Protein AF-F4QAC9-F1 (afdb_monomer)

pLDDT: mean 74.4, std 22.92, range [33.22, 97.06]

Solvent-accessible surface area (backbone atoms only — not comparable to full-atom values): 9045 Å² total; per-residue (Å²): 136,55,44,65,67,52,66,73,39,98,62,62,67,60,34,43,34,34,36,50,74,49,83,87,49,100,92,56,80,87,53,94,83,29,63,38,40,31,64,54,54,51,49,35,51,76,71,72,36,52,67,42,54,49,88,60,103,55,88,37,61,53,72,56,82,83,62,78,63,67,60,53,58,53,49,52,49,51,50,52,51,49,54,51,50,52,53,50,53,53,54,53,51,55,55,52,53,59,58,53,68,75,64,66,78,83,85,75,86,79,79,81,94,80,87,82,83,87,88,85,85,90,89,84,85,89,84,83,90,84,80,86,84,84,88,87,134

Organism: Cavenderia fasciculata (NCBI:txid261658)

Foldseek 3Di:
DWLVVQVPDPARAFWKFQKFKDDDDPVADGDPRSIDTSVNVVVCVVVVIDMGFDDDPDDGIDGDPCPPVVVVVVVVVVVVVVVVVVVVVVVVVVVVVVVVVVPDDDDDDDDDPDPDDDDDDDDDDDDDDDDDDDDDD

Mean predicted aligned error: 18.62 Å

Sequence (137 aa):
MTTQELNDLSFIPPGIYKAIVNGNHKCFKINERNHYTHYDLGFAKQLGLEFNLIQENQPNALLKENTRFGRQTEHEMKEKNLLELERTIQANQVNQAKQTEQQQPIMVDQILPNDLIEMVPRNNLTATNDFVKEYSL

Secondary structure (DSSP, 8-state):
--HHHHHSSSSPPSEEEEEEEES-BTTBPPPTT-EEEHHHHHHHHHTT-EEEE--SSS-SEEEPTT-TTHHHHHHHHHHHHHHHHHHHHHHHHHHHHHHHHTT----------------------------------

Radius of gyration: 40.39 Å; Cα contacts (8 Å, |Δi|>4): 88; chains: 1; bounding box: 57×32×117 Å

Structure (mmCIF, N/CA/C/O backbone):
data_AF-F4QAC9-F1
#
_entry.id   AF-F4QAC9-F1
#
loop_
_atom_site.group_PDB
_atom_site.id
_atom_site.type_symbol
_atom_site.label_atom_id
_atom_site.label_alt_id
_atom_site.label_comp_id
_atom_site.label_asym_id
_atom_site.label_entity_id
_atom_site.label_seq_id
_atom_site.pdbx_PDB_ins_code
_atom_site.Cartn_x
_atom_site.Cartn_y
_atom_site.Cartn_z
_atom_site.occupancy
_atom_site.B_iso_or_equiv
_atom_site.auth_seq_id
_atom_site.auth_comp_id
_atom_site.auth_asym_id
_atom_site.auth_atom_id
_atom_site.pdbx_PDB_model_num
ATOM 1 N N . MET A 1 1 ? 10.595 6.334 -0.266 1.00 89.00 1 MET A N 1
ATOM 2 C CA . MET A 1 1 ? 9.599 5.715 0.628 1.00 89.00 1 MET A CA 1
ATOM 3 C C . MET A 1 1 ? 9.721 4.209 0.513 1.00 89.00 1 MET A C 1
ATOM 5 O O . MET A 1 1 ? 9.723 3.695 -0.604 1.00 89.00 1 MET A O 1
ATOM 9 N N . THR A 1 2 ? 9.863 3.507 1.627 1.00 94.06 2 THR A N 1
ATOM 10 C CA . THR A 1 2 ? 9.905 2.041 1.667 1.00 94.06 2 THR A CA 1
ATOM 11 C C . THR A 1 2 ? 8.499 1.457 1.825 1.00 94.06 2 THR A C 1
ATOM 13 O O . THR A 1 2 ? 7.564 2.150 2.224 1.00 94.06 2 THR A O 1
ATOM 16 N N . THR A 1 3 ? 8.325 0.173 1.496 1.00 94.56 3 THR A N 1
ATOM 17 C CA . THR A 1 3 ? 7.057 -0.536 1.746 1.00 94.56 3 THR A CA 1
ATOM 18 C C . THR A 1 3 ? 6.703 -0.528 3.232 1.00 94.56 3 THR A C 1
ATOM 20 O O . THR A 1 3 ? 5.550 -0.299 3.577 1.00 94.56 3 THR A O 1
ATOM 23 N N . GLN A 1 4 ? 7.697 -0.748 4.100 1.00 93.81 4 GLN A N 1
ATOM 24 C CA . GLN A 1 4 ? 7.505 -0.773 5.548 1.00 93.81 4 GLN A CA 1
ATOM 25 C C . GLN A 1 4 ? 7.016 0.585 6.055 1.00 93.81 4 GLN A C 1
ATOM 27 O O . GLN A 1 4 ? 5.965 0.648 6.681 1.00 93.81 4 GLN A O 1
ATOM 32 N N . GLU A 1 5 ? 7.700 1.669 5.665 1.00 92.94 5 GLU A N 1
ATOM 33 C CA . GLU A 1 5 ? 7.282 3.040 5.988 1.00 92.94 5 GLU A CA 1
ATOM 34 C C . GLU A 1 5 ? 5.827 3.302 5.590 1.00 92.94 5 GLU A C 1
ATOM 36 O O . GLU A 1 5 ? 5.090 3.908 6.355 1.00 92.94 5 GLU A O 1
ATOM 41 N N . LEU A 1 6 ? 5.398 2.845 4.408 1.00 93.12 6 LEU A N 1
ATOM 42 C CA . LEU A 1 6 ? 4.026 3.041 3.936 1.00 93.12 6 LEU A CA 1
ATOM 43 C C . LEU A 1 6 ? 3.005 2.173 4.688 1.00 93.12 6 LEU A C 1
ATOM 45 O O . LEU A 1 6 ? 1.877 2.611 4.914 1.00 93.12 6 LEU A O 1
ATOM 49 N N . ASN A 1 7 ? 3.384 0.951 5.066 1.00 90.62 7 ASN A N 1
ATOM 50 C CA . ASN A 1 7 ? 2.520 0.018 5.789 1.00 90.62 7 ASN A CA 1
ATOM 51 C C . ASN A 1 7 ? 2.311 0.404 7.255 1.00 90.62 7 ASN A C 1
ATOM 53 O O . ASN A 1 7 ? 1.218 0.147 7.776 1.00 90.62 7 ASN A O 1
ATOM 57 N N . ASP A 1 8 ? 3.311 1.035 7.871 1.00 91.12 8 ASP A N 1
ATOM 58 C CA . ASP A 1 8 ? 3.271 1.533 9.250 1.00 91.12 8 ASP A CA 1
ATOM 59 C C . ASP A 1 8 ? 2.351 2.755 9.410 1.00 91.12 8 ASP A C 1
ATOM 61 O O . ASP A 1 8 ? 1.926 3.084 10.519 1.00 91.12 8 ASP A O 1
ATOM 65 N N . LEU A 1 9 ? 1.987 3.418 8.307 1.00 88.06 9 LEU A N 1
ATOM 66 C CA . LEU A 1 9 ? 1.020 4.508 8.336 1.00 88.06 9 LEU A CA 1
ATOM 67 C C . LEU A 1 9 ? -0.400 3.980 8.578 1.00 88.06 9 LEU A C 1
ATOM 69 O O . LEU A 1 9 ? -0.869 3.028 7.944 1.00 88.06 9 LEU A O 1
ATOM 73 N N . SER A 1 10 ? -1.135 4.683 9.443 1.00 85.62 10 SER A N 1
ATOM 74 C CA . SER A 1 10 ? -2.575 4.471 9.639 1.00 85.62 10 SER A CA 1
ATOM 75 C C . SER A 1 10 ? -3.388 4.795 8.380 1.00 85.62 10 SER A C 1
ATOM 77 O O . SER A 1 10 ? -4.480 4.262 8.189 1.00 85.62 10 SER A O 1
ATOM 79 N N . PHE A 1 11 ? -2.842 5.638 7.500 1.00 88.06 11 PHE A N 1
ATOM 80 C CA . PHE A 1 11 ? -3.446 6.047 6.241 1.00 88.06 11 PHE A CA 1
ATOM 81 C C . PHE A 1 11 ? -2.384 6.188 5.146 1.00 88.06 11 PHE A C 1
ATOM 83 O O . PHE A 1 11 ? -1.361 6.841 5.347 1.00 88.06 11 PHE A O 1
ATOM 90 N N . ILE A 1 12 ? -2.651 5.615 3.969 1.00 92.50 12 ILE A N 1
ATOM 91 C CA . ILE A 1 12 ? -1.773 5.728 2.798 1.00 92.50 12 ILE A CA 1
ATOM 92 C C . ILE A 1 12 ? -1.931 7.136 2.206 1.00 92.50 12 ILE A C 1
ATOM 94 O O . ILE A 1 12 ? -3.041 7.479 1.787 1.00 92.50 12 ILE A O 1
ATOM 98 N N . PRO A 1 13 ? -0.862 7.955 2.142 1.00 92.81 13 PRO A N 1
ATOM 99 C CA . PRO A 1 13 ? -0.957 9.324 1.655 1.00 92.81 13 PRO A CA 1
ATOM 100 C C . PRO A 1 13 ? -1.555 9.418 0.241 1.00 92.81 13 PRO A C 1
ATOM 102 O O . PRO A 1 13 ? -1.380 8.515 -0.575 1.00 92.81 13 PRO A O 1
ATOM 105 N N . PRO A 1 14 ? -2.248 10.510 -0.117 1.00 92.75 14 PRO A N 1
ATOM 106 C CA . PRO A 1 14 ? -2.822 10.628 -1.448 1.00 92.75 14 PRO A CA 1
ATOM 107 C C . PRO A 1 14 ? -1.723 10.705 -2.512 1.00 92.75 14 PRO A C 1
ATOM 109 O O . PRO A 1 14 ? -0.903 11.624 -2.528 1.00 92.75 14 PRO A O 1
ATOM 112 N N . GLY A 1 15 ? -1.721 9.753 -3.440 1.00 94.00 15 GLY A N 1
ATOM 113 C CA . GLY A 1 15 ? -0.691 9.677 -4.468 1.00 94.00 15 GLY A CA 1
ATOM 114 C C . GLY A 1 15 ? -0.905 8.553 -5.470 1.00 94.00 15 GLY A C 1
ATOM 115 O O . GLY A 1 15 ? -1.899 7.816 -5.404 1.00 94.00 15 GLY A O 1
ATOM 116 N N . ILE A 1 16 ? 0.040 8.466 -6.405 1.00 95.31 16 ILE A N 1
ATOM 117 C CA . ILE A 1 16 ? 0.217 7.344 -7.331 1.00 95.31 16 ILE A CA 1
ATOM 118 C C . ILE A 1 16 ? 1.499 6.621 -6.930 1.00 95.31 16 ILE A C 1
ATOM 120 O O . ILE A 1 16 ? 2.541 7.252 -6.779 1.00 95.31 16 ILE A O 1
ATOM 124 N N . TYR A 1 17 ? 1.418 5.308 -6.783 1.00 96.69 17 TYR A N 1
ATOM 125 C CA . TYR A 1 17 ? 2.465 4.444 -6.262 1.00 96.69 17 TYR A CA 1
ATOM 126 C C . TYR A 1 17 ? 2.860 3.408 -7.301 1.00 96.69 17 TYR A C 1
ATOM 128 O O . TYR A 1 17 ? 1.996 2.797 -7.933 1.00 96.69 17 TYR A O 1
ATOM 136 N N . LYS A 1 18 ? 4.163 3.179 -7.441 1.00 97.06 18 LYS A N 1
ATOM 137 C CA . LYS A 1 18 ? 4.722 2.079 -8.219 1.00 97.06 18 LYS A CA 1
ATOM 138 C C . LYS A 1 18 ? 4.885 0.873 -7.290 1.00 97.06 18 LYS A C 1
ATOM 140 O O . LYS A 1 18 ? 5.762 0.871 -6.426 1.00 97.06 18 LYS A O 1
ATOM 145 N N . ALA A 1 19 ? 4.017 -0.125 -7.426 1.00 97.00 19 ALA A N 1
ATOM 146 C CA . ALA A 1 19 ? 3.921 -1.242 -6.490 1.00 97.00 19 ALA A CA 1
ATOM 147 C C . ALA A 1 19 ? 3.547 -2.556 -7.182 1.00 97.00 19 ALA A C 1
ATOM 149 O O . ALA A 1 19 ? 2.921 -2.553 -8.237 1.00 97.00 19 ALA A O 1
ATOM 150 N N . ILE A 1 20 ? 3.890 -3.674 -6.552 1.00 96.81 20 ILE A N 1
ATOM 151 C CA . ILE A 1 20 ? 3.422 -5.017 -6.904 1.00 96.81 20 ILE A CA 1
ATOM 152 C C . ILE A 1 20 ? 2.432 -5.441 -5.825 1.00 96.81 20 ILE A C 1
ATOM 154 O O . ILE A 1 20 ? 2.772 -5.400 -4.644 1.00 96.81 20 ILE A O 1
ATOM 158 N N . VAL A 1 21 ? 1.225 -5.837 -6.224 1.00 96.56 21 VAL A N 1
ATOM 159 C CA . VAL A 1 21 ? 0.212 -6.393 -5.318 1.00 96.56 21 VAL A CA 1
ATOM 160 C C . VAL A 1 21 ? 0.190 -7.905 -5.503 1.00 96.56 21 VAL A C 1
ATOM 162 O O . VAL A 1 21 ? 0.041 -8.390 -6.624 1.00 96.56 21 VAL A O 1
ATOM 165 N N . ASN A 1 22 ? 0.351 -8.634 -4.405 1.00 94.00 22 ASN A N 1
ATOM 166 C CA . ASN A 1 22 ? 0.379 -10.086 -4.360 1.00 94.00 22 ASN A CA 1
ATOM 167 C C . ASN A 1 22 ? -0.974 -10.629 -3.890 1.00 94.00 22 ASN A C 1
ATOM 169 O O . ASN A 1 22 ? -1.588 -10.112 -2.957 1.00 94.00 22 ASN A O 1
ATOM 173 N N . GLY A 1 23 ? -1.405 -11.721 -4.516 1.00 91.44 23 GLY A N 1
ATOM 174 C CA . GLY A 1 23 ? -2.663 -12.394 -4.211 1.00 91.44 23 GLY A CA 1
ATOM 175 C C . GLY A 1 23 ? -3.721 -12.185 -5.289 1.00 91.44 23 GLY A C 1
ATOM 176 O O . GLY A 1 23 ? -3.468 -11.620 -6.350 1.00 91.44 23 GLY A O 1
ATOM 177 N N . ASN A 1 24 ? -4.917 -12.702 -5.029 1.00 93.12 24 ASN A N 1
ATOM 178 C CA . ASN A 1 24 ? -6.035 -12.635 -5.958 1.00 93.12 24 ASN A CA 1
ATOM 179 C C . ASN A 1 24 ? -7.325 -12.404 -5.177 1.00 93.12 24 ASN A C 1
ATOM 181 O O . ASN A 1 24 ? -7.621 -13.133 -4.231 1.00 93.12 24 ASN A O 1
ATOM 185 N N . HIS A 1 25 ? -8.110 -11.417 -5.592 1.00 95.56 25 HIS A N 1
ATOM 186 C CA . HIS A 1 25 ? -9.416 -11.162 -5.010 1.00 95.56 25 HIS A CA 1
ATOM 187 C C . HIS A 1 25 ? -10.373 -10.679 -6.096 1.00 95.56 25 HIS A C 1
ATOM 189 O O . HIS A 1 25 ? -10.041 -9.785 -6.863 1.00 95.56 25 HIS A O 1
ATOM 195 N N . LYS A 1 26 ? -11.599 -11.216 -6.137 1.00 95.25 26 LYS A N 1
ATOM 196 C CA . LYS A 1 26 ? -12.592 -10.897 -7.185 1.00 95.25 26 LYS A CA 1
ATOM 197 C C . LYS A 1 26 ? -12.924 -9.402 -7.309 1.00 95.25 26 LYS A C 1
ATOM 199 O O . LYS A 1 26 ? -13.314 -8.948 -8.377 1.00 95.25 26 LYS A O 1
ATOM 204 N N . CYS A 1 27 ? -12.789 -8.650 -6.215 1.00 94.00 27 CYS A N 1
ATOM 205 C CA . CYS A 1 27 ? -13.038 -7.206 -6.185 1.00 94.00 27 CYS A CA 1
ATOM 206 C C . CYS A 1 27 ? -11.787 -6.367 -6.482 1.00 94.00 27 CYS A C 1
ATOM 208 O O . CYS A 1 27 ? -11.888 -5.147 -6.498 1.00 94.00 27 CYS A O 1
ATOM 210 N N . PHE A 1 28 ? -10.622 -6.985 -6.679 1.00 94.69 28 PHE A N 1
ATOM 211 C CA . PHE A 1 28 ? -9.368 -6.281 -6.910 1.00 94.69 28 PHE A CA 1
ATOM 212 C C . PHE A 1 28 ? -8.788 -6.666 -8.267 1.00 94.69 28 PHE A C 1
ATOM 214 O O . PHE A 1 28 ? -8.543 -7.838 -8.544 1.00 94.69 28 PHE A O 1
ATOM 221 N N . LYS A 1 29 ? -8.547 -5.672 -9.121 1.00 93.88 29 LYS A N 1
ATOM 222 C CA . LYS A 1 29 ? -7.934 -5.891 -10.429 1.00 93.88 29 LYS A CA 1
ATOM 223 C C . LYS A 1 29 ? -6.464 -5.496 -10.378 1.00 93.88 29 LYS A C 1
ATOM 225 O O . LYS A 1 29 ? -6.146 -4.331 -10.156 1.00 93.88 29 LYS A O 1
ATOM 230 N N . ILE A 1 30 ? -5.584 -6.460 -10.638 1.00 93.19 30 ILE A N 1
ATOM 231 C CA . ILE A 1 30 ? -4.146 -6.211 -10.773 1.00 93.19 30 ILE A CA 1
ATOM 232 C C . ILE A 1 30 ? -3.904 -5.323 -11.999 1.00 93.19 30 ILE A C 1
ATOM 234 O O . ILE A 1 30 ? -4.458 -5.551 -13.078 1.00 93.19 30 ILE A O 1
ATOM 238 N N . ASN A 1 31 ? -3.076 -4.298 -11.820 1.00 91.69 31 ASN A N 1
ATOM 239 C CA . ASN A 1 31 ? -2.621 -3.421 -12.886 1.00 91.69 31 ASN A CA 1
ATOM 240 C C . ASN A 1 31 ? -1.279 -3.918 -13.433 1.00 91.69 31 ASN A C 1
ATOM 242 O O . ASN A 1 31 ? -0.269 -3.863 -12.737 1.00 91.69 31 ASN A O 1
ATOM 246 N N . GLU A 1 32 ? -1.251 -4.318 -14.703 1.00 92.00 32 GLU A N 1
ATOM 247 C CA . GLU A 1 32 ? -0.047 -4.794 -15.405 1.00 92.00 32 GLU A CA 1
ATOM 248 C C . GLU A 1 32 ? 1.075 -3.749 -15.476 1.00 92.00 32 GLU A C 1
ATOM 250 O O . GLU A 1 32 ? 2.246 -4.086 -15.628 1.00 92.00 32 GLU A O 1
ATOM 255 N N . ARG A 1 33 ? 0.739 -2.462 -15.343 1.00 93.88 33 ARG A N 1
ATOM 256 C CA . ARG A 1 33 ? 1.725 -1.377 -15.301 1.00 93.88 33 ARG A CA 1
ATOM 257 C C . ARG A 1 33 ? 2.307 -1.161 -13.910 1.00 93.88 33 ARG A C 1
ATOM 259 O O . ARG A 1 33 ? 3.161 -0.292 -13.774 1.00 93.88 33 ARG A O 1
ATOM 266 N N . ASN A 1 34 ? 1.845 -1.881 -12.886 1.00 96.12 34 ASN A N 1
ATOM 267 C CA . ASN A 1 34 ? 2.296 -1.740 -11.499 1.00 96.12 34 ASN A CA 1
ATOM 268 C C . ASN A 1 34 ? 2.112 -0.327 -10.917 1.00 96.12 34 ASN A C 1
ATOM 270 O O . ASN A 1 34 ? 2.879 0.095 -10.058 1.00 96.12 34 ASN A O 1
ATOM 274 N N . HIS A 1 35 ? 1.111 0.420 -11.393 1.00 96.19 35 HIS A N 1
ATOM 275 C CA . HIS A 1 35 ? 0.765 1.742 -10.868 1.00 96.19 35 HIS A CA 1
ATOM 276 C C . HIS A 1 35 ? -0.583 1.687 -10.154 1.00 96.19 35 HIS A C 1
ATOM 278 O O . HIS A 1 35 ? -1.580 1.260 -10.737 1.00 96.19 35 HIS A O 1
ATOM 284 N N . TYR A 1 36 ? -0.618 2.160 -8.916 1.00 97.06 36 TYR A N 1
ATOM 285 C CA . TYR A 1 36 ? -1.791 2.099 -8.052 1.00 97.06 36 TYR A CA 1
ATOM 286 C C . TYR A 1 36 ? -2.023 3.441 -7.374 1.00 97.06 36 TYR A C 1
ATOM 288 O O . TYR A 1 36 ? -1.080 4.169 -7.064 1.00 97.06 36 TYR A O 1
ATOM 296 N N . THR A 1 37 ? -3.277 3.791 -7.136 1.00 95.94 37 THR A N 1
ATOM 297 C CA . THR A 1 37 ? -3.616 4.941 -6.299 1.00 95.94 37 THR A CA 1
ATOM 298 C C . THR A 1 37 ? -3.595 4.551 -4.822 1.00 95.94 37 THR A C 1
ATOM 300 O O . THR A 1 37 ? -3.668 3.376 -4.466 1.00 95.94 37 THR A O 1
ATOM 303 N N . HIS A 1 38 ? -3.547 5.545 -3.938 1.00 94.44 38 HIS A N 1
ATOM 304 C CA . HIS A 1 38 ? -3.753 5.324 -2.502 1.00 94.44 38 HIS A CA 1
ATOM 305 C C . HIS A 1 38 ? -5.0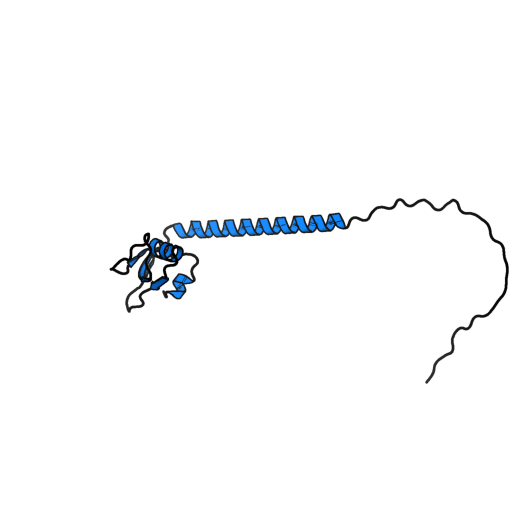70 4.595 -2.168 1.00 94.44 38 HIS A C 1
ATOM 307 O O . HIS A 1 38 ? -5.095 3.809 -1.225 1.00 94.44 38 HIS A O 1
ATOM 313 N N . TYR A 1 39 ? -6.139 4.803 -2.953 1.00 95.25 39 TYR A N 1
ATOM 314 C CA . TYR A 1 39 ? -7.391 4.056 -2.802 1.00 95.25 39 TYR A CA 1
ATOM 315 C C . TYR A 1 39 ? -7.202 2.578 -3.126 1.00 95.25 39 TYR A C 1
ATOM 317 O O . TYR A 1 39 ? -7.639 1.735 -2.350 1.00 95.25 39 TYR A O 1
ATOM 325 N N . ASP A 1 40 ? -6.516 2.263 -4.226 1.00 95.94 40 ASP A N 1
ATOM 326 C CA . ASP A 1 40 ? -6.260 0.875 -4.614 1.00 95.94 40 ASP A CA 1
ATOM 327 C C . ASP A 1 40 ? -5.423 0.159 -3.549 1.00 95.94 40 ASP A C 1
ATOM 329 O O . ASP A 1 40 ? -5.782 -0.931 -3.118 1.00 95.94 40 ASP A O 1
ATOM 333 N N . LEU A 1 41 ? -4.341 0.781 -3.069 1.00 95.81 41 LEU A N 1
ATOM 334 C CA . LEU A 1 41 ? -3.487 0.177 -2.039 1.00 95.81 41 LEU A CA 1
ATOM 335 C C . LEU A 1 41 ? -4.198 0.055 -0.683 1.00 95.81 41 LEU A C 1
ATOM 337 O O . LEU A 1 41 ? -4.057 -0.957 0.003 1.00 95.81 41 LEU A O 1
ATOM 341 N N . GLY A 1 42 ? -4.998 1.057 -0.305 1.00 94.75 42 GLY A N 1
ATOM 342 C CA . GLY A 1 42 ? -5.809 1.006 0.910 1.00 94.75 42 GLY A CA 1
ATOM 343 C C . GLY A 1 42 ? -6.852 -0.108 0.836 1.00 94.75 42 GLY A C 1
ATOM 344 O O . GLY A 1 42 ? -7.021 -0.867 1.790 1.00 94.75 42 GLY A O 1
ATOM 345 N N . PHE A 1 43 ? -7.494 -0.263 -0.323 1.00 95.44 43 PHE A N 1
ATOM 346 C CA . PHE A 1 43 ? -8.458 -1.328 -0.561 1.00 95.44 43 PHE A CA 1
ATOM 347 C C . PHE A 1 43 ? -7.793 -2.709 -0.612 1.00 95.44 43 PHE A C 1
ATOM 349 O O . PHE A 1 43 ? -8.306 -3.649 -0.014 1.00 95.44 43 PHE A O 1
ATOM 356 N N . ALA A 1 44 ? -6.614 -2.836 -1.228 1.00 95.62 44 ALA A N 1
ATOM 357 C CA . ALA A 1 44 ? -5.820 -4.064 -1.196 1.00 95.62 44 ALA A CA 1
ATOM 358 C C . ALA A 1 44 ? -5.528 -4.502 0.251 1.00 95.62 44 ALA A C 1
ATOM 360 O O . ALA A 1 44 ? -5.800 -5.649 0.605 1.00 95.62 44 ALA A O 1
ATOM 361 N N . LYS A 1 45 ? -5.098 -3.566 1.113 1.00 93.12 45 LYS A N 1
ATOM 362 C CA . LYS A 1 45 ? -4.870 -3.815 2.548 1.00 93.12 45 LYS A CA 1
ATOM 363 C C . LYS A 1 45 ? -6.148 -4.274 3.263 1.00 93.12 45 LYS A C 1
ATOM 365 O O . LYS A 1 45 ? -6.102 -5.225 4.037 1.00 93.12 45 LYS A O 1
ATOM 370 N N . GLN A 1 46 ? -7.297 -3.652 2.975 1.00 93.44 46 GLN A N 1
ATOM 371 C CA . GLN A 1 46 ? -8.601 -4.063 3.527 1.00 93.44 46 GLN A CA 1
ATOM 372 C C . GLN A 1 46 ? -9.029 -5.468 3.082 1.00 93.44 46 GLN A C 1
ATOM 374 O O . GLN A 1 46 ? -9.703 -6.170 3.831 1.00 93.44 46 GLN A O 1
ATOM 379 N N . LEU A 1 47 ? -8.634 -5.881 1.879 1.00 95.62 47 LEU A N 1
ATOM 380 C CA . LEU A 1 47 ? -8.887 -7.218 1.345 1.00 95.62 47 LEU A CA 1
ATOM 381 C C . LEU A 1 47 ? -7.873 -8.270 1.828 1.00 95.62 47 LEU A C 1
ATOM 383 O O . LEU A 1 47 ? -7.979 -9.429 1.430 1.00 95.62 47 LEU A O 1
ATOM 387 N N . GLY A 1 48 ? -6.894 -7.888 2.657 1.00 94.94 48 GLY A N 1
ATOM 388 C CA . GLY A 1 48 ? -5.819 -8.776 3.106 1.00 94.94 48 GLY A CA 1
ATOM 389 C C . GLY A 1 48 ? -4.808 -9.122 2.009 1.00 94.94 48 GLY A C 1
ATOM 390 O O . GLY A 1 48 ? -4.098 -10.117 2.130 1.00 94.94 48 GLY A O 1
ATOM 391 N N . LEU A 1 49 ? -4.755 -8.335 0.930 1.00 95.62 49 LEU A N 1
ATOM 392 C CA . LEU A 1 49 ? -3.732 -8.466 -0.102 1.00 95.62 49 LEU A CA 1
ATOM 393 C C . LEU A 1 49 ? -2.457 -7.756 0.351 1.00 95.62 49 LEU A C 1
ATOM 395 O O . LEU A 1 49 ? -2.492 -6.628 0.847 1.00 95.62 49 LEU A O 1
ATOM 399 N N . GLU A 1 50 ? -1.321 -8.403 0.129 1.00 95.19 50 GLU A N 1
ATOM 400 C CA . GLU A 1 50 ? -0.016 -7.809 0.392 1.00 95.19 50 GLU A CA 1
ATOM 401 C C . GLU A 1 50 ? 0.435 -6.976 -0.805 1.00 95.19 50 GLU A C 1
ATOM 403 O O . GLU A 1 50 ? 0.194 -7.337 -1.957 1.00 95.19 50 GLU A O 1
ATOM 408 N N . PHE A 1 51 ? 1.141 -5.874 -0.561 1.00 95.81 51 PHE A N 1
ATOM 409 C CA . PHE A 1 51 ? 1.769 -5.108 -1.630 1.00 95.81 51 PHE A CA 1
ATOM 410 C C . PHE A 1 51 ? 3.172 -4.652 -1.247 1.00 95.81 51 PHE A C 1
ATOM 412 O O . PHE A 1 51 ? 3.479 -4.436 -0.077 1.00 95.81 51 PHE A O 1
ATOM 419 N N . ASN A 1 52 ? 4.017 -4.480 -2.261 1.00 96.81 52 ASN A N 1
ATOM 420 C CA . ASN A 1 52 ? 5.395 -4.031 -2.127 1.00 96.81 52 ASN A CA 1
ATOM 421 C C . ASN A 1 52 ? 5.671 -2.871 -3.081 1.00 96.81 52 ASN A C 1
ATOM 423 O O . ASN A 1 52 ? 5.419 -2.985 -4.280 1.00 96.81 52 ASN A O 1
ATOM 427 N N . LEU A 1 53 ? 6.212 -1.764 -2.569 1.00 96.69 53 LEU A N 1
ATOM 428 C CA . LEU A 1 53 ? 6.693 -0.666 -3.403 1.00 96.69 53 LEU A CA 1
ATOM 429 C C . LEU A 1 53 ? 7.936 -1.102 -4.180 1.00 96.69 53 LEU A C 1
ATOM 431 O O . LEU A 1 53 ? 8.873 -1.661 -3.609 1.00 96.69 53 LEU A O 1
ATOM 435 N N . ILE A 1 54 ? 7.966 -0.789 -5.471 1.00 96.25 54 ILE A N 1
ATOM 436 C CA . ILE A 1 54 ? 9.109 -1.081 -6.335 1.00 96.25 54 ILE A CA 1
ATOM 437 C C . ILE A 1 54 ? 10.232 -0.083 -6.015 1.00 96.25 54 ILE A C 1
ATOM 439 O O . ILE A 1 54 ? 10.060 1.124 -6.178 1.00 96.25 54 ILE A O 1
ATOM 443 N N . GLN A 1 55 ? 11.378 -0.584 -5.546 1.00 93.00 55 GLN A N 1
ATOM 444 C CA . GLN A 1 55 ? 12.562 0.210 -5.194 1.00 93.00 55 GLN A CA 1
ATOM 445 C C . GLN A 1 55 ? 13.573 0.163 -6.348 1.00 93.00 55 GLN A C 1
ATOM 447 O O . GLN A 1 55 ? 14.501 -0.641 -6.354 1.00 93.00 55 GLN A O 1
ATOM 452 N N . GLU A 1 56 ? 13.357 0.985 -7.369 1.00 89.19 56 GLU A N 1
ATOM 453 C CA . GLU A 1 56 ? 14.299 1.164 -8.481 1.00 89.19 56 GLU A CA 1
ATOM 454 C C . GLU A 1 56 ? 15.061 2.491 -8.333 1.00 89.19 56 GLU A C 1
ATOM 456 O O . GLU A 1 56 ? 14.813 3.270 -7.416 1.00 89.19 56 GLU A O 1
ATOM 461 N N . ASN A 1 57 ? 15.956 2.800 -9.277 1.00 87.69 57 ASN A N 1
ATOM 462 C CA . ASN A 1 57 ? 16.689 4.074 -9.325 1.00 87.69 57 ASN A CA 1
ATOM 463 C C . ASN A 1 57 ? 15.817 5.273 -9.778 1.00 87.69 57 ASN A C 1
ATOM 465 O O . ASN A 1 57 ? 16.330 6.288 -10.243 1.00 87.69 57 ASN A O 1
ATOM 469 N N . GLN A 1 58 ? 14.491 5.128 -9.717 1.00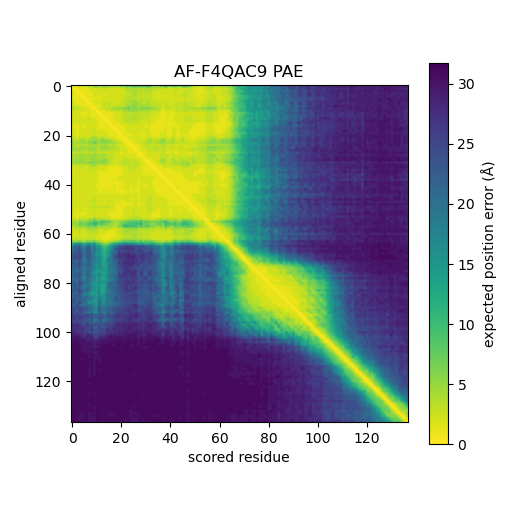 86.19 58 GLN A N 1
ATOM 470 C CA . GLN A 1 58 ? 13.481 6.116 -10.091 1.00 86.19 58 GLN A CA 1
ATOM 471 C C . GLN A 1 58 ? 12.496 6.302 -8.929 1.00 86.19 58 GLN A C 1
ATOM 473 O O . GLN A 1 58 ? 12.310 5.373 -8.138 1.00 86.19 58 GLN A O 1
ATOM 478 N N . PRO A 1 59 ? 11.829 7.465 -8.821 1.00 92.31 59 PRO A N 1
ATOM 479 C CA . PRO A 1 59 ? 10.818 7.689 -7.794 1.00 92.31 59 PRO A CA 1
ATOM 480 C C . PRO A 1 59 ? 9.719 6.620 -7.828 1.00 92.31 59 PRO A C 1
ATOM 482 O O . PRO A 1 59 ? 9.195 6.278 -8.887 1.00 92.31 59 PRO A O 1
ATOM 485 N N . ASN A 1 60 ? 9.342 6.116 -6.654 1.00 94.06 60 ASN A N 1
ATOM 486 C CA . ASN A 1 60 ? 8.343 5.055 -6.508 1.00 94.06 60 ASN A CA 1
ATOM 487 C C . ASN A 1 60 ? 6.955 5.556 -6.090 1.00 94.06 60 ASN A C 1
ATOM 489 O O . ASN A 1 60 ? 6.004 4.777 -6.045 1.00 94.06 60 ASN A O 1
ATOM 493 N N . ALA A 1 61 ? 6.827 6.848 -5.803 1.00 94.31 61 ALA A N 1
ATOM 494 C CA . ALA A 1 61 ? 5.563 7.482 -5.487 1.00 94.31 61 ALA A CA 1
ATOM 495 C C . ALA A 1 61 ? 5.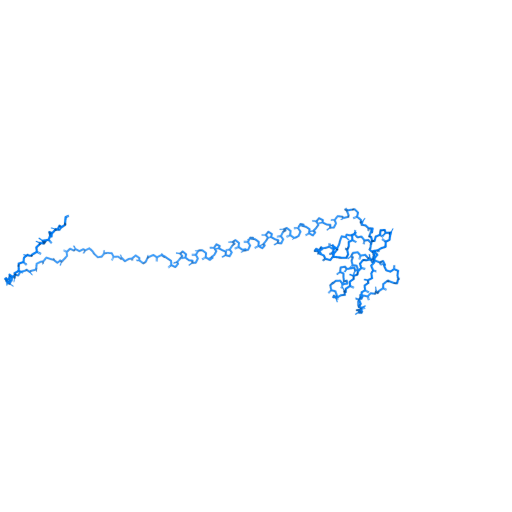551 8.928 -5.988 1.00 94.31 61 ALA A C 1
ATOM 497 O O . ALA A 1 61 ? 6.513 9.673 -5.796 1.00 94.31 61 ALA A O 1
ATOM 498 N N . LEU A 1 62 ? 4.434 9.327 -6.588 1.00 93.44 62 LEU A N 1
ATOM 499 C CA . LEU A 1 62 ? 4.087 10.715 -6.861 1.00 93.44 62 LEU A CA 1
ATOM 500 C C . LEU A 1 62 ? 3.007 11.126 -5.861 1.00 93.44 62 LEU A C 1
ATOM 502 O O . LEU A 1 62 ? 1.827 10.801 -6.031 1.00 93.44 62 LEU A O 1
ATOM 506 N N . LEU A 1 63 ? 3.427 11.805 -4.797 1.00 92.81 63 LEU A N 1
ATOM 507 C CA . LEU A 1 63 ? 2.529 12.280 -3.749 1.00 92.81 63 LEU A CA 1
ATOM 508 C C . LEU A 1 63 ? 1.857 13.579 -4.190 1.00 92.81 63 LEU A C 1
ATOM 510 O O . LEU A 1 63 ? 2.493 14.455 -4.775 1.00 92.81 63 LEU A O 1
ATOM 514 N N . LYS A 1 64 ? 0.560 13.705 -3.914 1.00 87.06 64 LYS A N 1
ATOM 515 C CA . LYS A 1 64 ? -0.169 14.952 -4.144 1.00 87.06 64 LYS A CA 1
ATOM 516 C C . LYS A 1 64 ? -0.041 15.823 -2.905 1.00 87.06 64 LYS A C 1
ATOM 518 O O . LYS A 1 64 ? -0.504 15.441 -1.833 1.00 87.06 64 LYS A O 1
ATOM 523 N N . GLU A 1 65 ? 0.536 17.009 -3.059 1.00 71.25 65 GLU A N 1
ATOM 524 C CA . GLU A 1 65 ? 0.566 17.988 -1.978 1.00 71.25 65 GLU A CA 1
ATOM 525 C C . GLU A 1 65 ? -0.864 18.413 -1.613 1.00 71.25 65 GLU A C 1
ATOM 527 O O . GLU A 1 65 ? -1.633 18.877 -2.457 1.00 71.25 65 GLU A O 1
ATOM 532 N N . ASN A 1 66 ? -1.225 18.212 -0.343 1.00 59.06 66 ASN A N 1
ATOM 533 C CA . ASN A 1 66 ? -2.341 18.854 0.355 1.00 59.06 66 ASN A CA 1
ATOM 534 C C . ASN A 1 66 ? -3.659 18.983 -0.427 1.00 59.06 66 ASN A C 1
ATOM 536 O O . ASN A 1 66 ? -4.321 20.025 -0.400 1.00 59.06 66 ASN A O 1
ATOM 540 N N . THR A 1 67 ? -4.128 17.898 -1.045 1.00 48.75 67 THR A N 1
ATOM 541 C CA . THR A 1 67 ? -5.570 17.807 -1.306 1.00 48.75 67 THR A CA 1
ATOM 542 C C . THR A 1 67 ? -6.257 17.604 0.043 1.00 48.75 67 THR A C 1
ATOM 544 O O . THR A 1 67 ? -5.814 16.804 0.860 1.00 48.75 67 THR A O 1
ATOM 547 N N . ARG A 1 68 ? -7.298 18.396 0.307 1.00 53.22 68 ARG A N 1
ATOM 548 C CA . ARG A 1 68 ? -7.905 18.714 1.617 1.00 53.22 68 ARG A CA 1
ATOM 549 C C . ARG A 1 68 ? -8.446 17.525 2.449 1.00 53.22 68 ARG A C 1
ATOM 551 O O . ARG A 1 68 ? -9.119 17.759 3.444 1.00 53.22 68 ARG A O 1
ATOM 558 N N . PHE A 1 69 ? -8.137 16.287 2.078 1.00 51.75 69 PHE A N 1
ATOM 559 C CA . PHE A 1 69 ? -8.616 15.043 2.678 1.00 51.75 69 PHE A CA 1
ATOM 560 C C . PHE A 1 69 ? -7.877 14.634 3.963 1.00 51.75 69 PHE A C 1
ATOM 562 O O . PHE A 1 69 ? -8.484 14.004 4.818 1.00 51.75 69 PHE A O 1
ATOM 569 N N . GLY A 1 70 ? -6.623 15.060 4.168 1.00 48.44 70 GLY A N 1
ATOM 570 C CA . GLY A 1 70 ? -5.895 14.790 5.423 1.00 48.44 70 GLY A CA 1
ATOM 571 C C . GLY A 1 70 ? -6.426 15.556 6.644 1.00 48.44 70 GLY A C 1
ATOM 572 O O . GLY A 1 70 ? -6.224 15.142 7.777 1.00 48.44 70 GLY A O 1
ATOM 573 N N . ARG A 1 71 ? -7.162 16.658 6.433 1.00 51.09 71 ARG A N 1
ATOM 574 C CA . ARG A 1 71 ? -7.753 17.427 7.542 1.00 51.09 71 ARG A CA 1
ATOM 575 C C . ARG A 1 71 ? -9.001 16.775 8.131 1.00 51.09 71 ARG A C 1
ATOM 577 O O . ARG A 1 71 ? -9.271 16.985 9.306 1.00 51.09 71 ARG A O 1
ATOM 584 N N . GLN A 1 72 ? -9.749 16.005 7.338 1.00 51.22 72 GLN A N 1
ATOM 585 C CA . GLN A 1 72 ? -10.964 15.344 7.819 1.00 51.22 72 GLN A CA 1
ATOM 586 C C . GLN A 1 72 ? -10.619 14.163 8.726 1.00 51.22 72 GLN A C 1
ATOM 588 O O . GLN A 1 72 ? -11.133 14.085 9.833 1.00 51.22 72 GLN A O 1
ATOM 593 N N . THR A 1 73 ? -9.666 13.315 8.334 1.00 58.12 73 THR A N 1
ATOM 594 C CA . THR A 1 73 ? -9.290 12.128 9.118 1.00 58.12 73 THR A CA 1
ATOM 595 C C . THR A 1 73 ? -8.598 12.471 10.435 1.00 58.12 73 THR A C 1
ATOM 597 O O . THR A 1 73 ? -8.860 11.819 11.443 1.00 58.12 73 THR A O 1
ATOM 600 N N . GLU A 1 74 ? -7.755 13.506 10.472 1.00 62.94 74 GLU A N 1
ATOM 601 C CA . GLU A 1 74 ? -7.157 13.979 11.726 1.00 62.94 74 GLU A CA 1
ATOM 602 C C . GLU A 1 74 ? -8.189 14.600 12.669 1.00 62.94 74 GLU A C 1
ATOM 604 O O . GLU A 1 74 ? -8.123 14.358 13.872 1.00 62.94 74 GLU A O 1
ATOM 609 N N . HIS A 1 75 ? -9.128 15.397 12.148 1.00 68.12 75 HIS A N 1
ATOM 610 C CA . HIS A 1 75 ? -10.199 15.977 12.960 1.00 68.12 75 HIS A CA 1
ATOM 611 C C . HIS A 1 75 ? -11.109 14.883 13.516 1.00 68.12 75 HIS A C 1
ATOM 613 O O . HIS A 1 75 ? -11.332 14.832 14.719 1.00 68.12 75 HIS A O 1
ATOM 619 N N . GLU A 1 76 ? -11.535 13.947 12.667 1.00 71.88 76 GLU A N 1
ATOM 620 C CA . GLU A 1 76 ? -12.364 12.809 13.063 1.00 71.88 76 GLU A CA 1
ATOM 621 C C . GLU A 1 76 ? -11.657 11.897 14.073 1.00 71.88 76 GLU A C 1
ATOM 623 O O . GLU A 1 76 ? -12.288 11.424 15.016 1.00 71.88 76 GLU A O 1
ATOM 628 N N . MET A 1 77 ? -10.350 11.640 13.919 1.00 75.31 77 MET A N 1
ATOM 629 C CA . MET A 1 77 ? -9.582 10.882 14.915 1.00 75.31 77 MET A CA 1
ATOM 630 C C . MET A 1 77 ? -9.437 11.653 16.228 1.00 75.31 77 MET A C 1
ATOM 632 O O . MET A 1 77 ? -9.606 11.061 17.291 1.00 75.31 77 MET A O 1
ATOM 636 N N . LYS A 1 78 ? -9.168 12.964 16.182 1.00 79.06 78 LYS A N 1
ATOM 637 C CA . LYS A 1 78 ? -9.108 13.810 17.386 1.00 79.06 78 LYS A CA 1
ATOM 638 C C . LYS A 1 78 ? -10.450 13.840 18.114 1.00 79.06 78 LYS A C 1
ATOM 640 O O . LYS A 1 78 ? -10.464 13.682 19.329 1.00 79.06 78 LYS A O 1
ATOM 645 N N . GLU A 1 79 ? -11.557 13.969 17.387 1.00 83.12 79 GLU A N 1
ATOM 646 C CA . GLU A 1 79 ? -12.909 13.919 17.950 1.00 83.12 79 GLU A CA 1
ATOM 647 C C . GLU A 1 79 ? -13.223 12.548 18.554 1.00 83.12 79 GLU A C 1
ATOM 649 O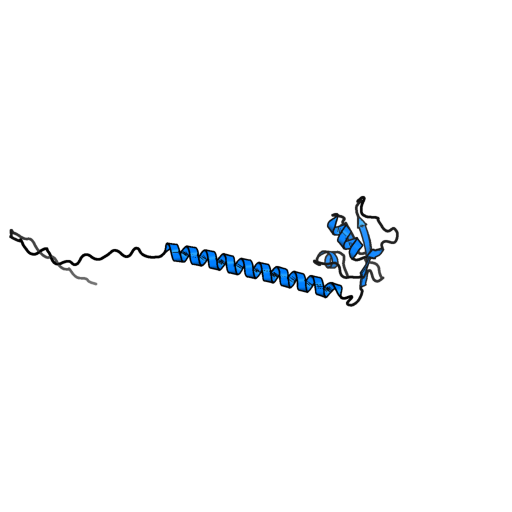 O . GLU A 1 79 ? -13.699 12.478 19.683 1.00 83.12 79 GLU A O 1
ATOM 654 N N . LYS A 1 80 ? -12.910 11.446 17.861 1.00 80.50 80 LYS A N 1
ATOM 655 C CA . LYS A 1 80 ? -13.111 10.087 18.398 1.00 80.50 80 LYS A CA 1
ATOM 656 C C . LYS A 1 80 ? -12.299 9.845 19.670 1.00 80.50 80 LYS A C 1
ATOM 658 O O . LYS A 1 80 ? -12.853 9.328 20.639 1.00 80.50 80 LYS A O 1
ATOM 663 N N . ASN A 1 81 ? -11.034 10.263 19.681 1.00 89.62 81 ASN A N 1
ATOM 664 C CA . ASN A 1 81 ? -10.161 10.148 20.849 1.00 89.62 81 ASN A CA 1
ATOM 665 C C . ASN A 1 81 ? -10.670 11.005 22.017 1.00 89.62 81 ASN A C 1
ATOM 667 O O . ASN A 1 81 ? -10.648 10.558 23.161 1.00 89.62 81 ASN A O 1
ATOM 671 N N . LEU A 1 82 ? -11.163 12.217 21.738 1.00 91.31 82 LEU A N 1
ATOM 672 C CA . LEU A 1 82 ? -11.752 13.086 22.757 1.00 91.31 82 LEU A CA 1
ATOM 673 C C . LEU A 1 82 ? -13.024 12.467 23.355 1.00 91.31 82 LEU A C 1
ATOM 675 O O . LEU A 1 82 ? -13.147 12.393 24.574 1.00 91.31 82 LEU A O 1
ATOM 679 N N . LEU A 1 83 ? -13.918 11.935 22.517 1.00 90.19 83 LEU A N 1
ATOM 680 C CA . LEU A 1 83 ? -15.140 11.250 22.959 1.00 90.19 83 LEU A CA 1
ATOM 681 C C . LEU A 1 83 ? -14.844 10.001 23.804 1.00 90.19 83 LEU A C 1
ATOM 683 O O . LEU A 1 83 ? -15.579 9.682 24.740 1.00 90.19 83 LEU A O 1
ATOM 687 N N . GLU A 1 84 ? -13.789 9.257 23.475 1.00 92.44 84 GLU A N 1
ATOM 688 C CA . GLU A 1 84 ? -13.359 8.093 24.253 1.00 92.44 84 GLU A CA 1
ATOM 689 C C . GLU A 1 84 ? -12.760 8.488 25.611 1.00 92.44 84 GLU A C 1
ATOM 691 O O . GLU A 1 84 ? -13.065 7.860 26.634 1.00 92.44 84 GLU A O 1
ATOM 696 N N . LEU A 1 85 ? -11.990 9.578 25.651 1.00 91.50 85 LEU A N 1
ATOM 697 C CA . LEU A 1 85 ? -11.475 10.146 26.893 1.00 91.50 85 LEU A CA 1
ATOM 698 C C . LEU A 1 85 ? -12.615 10.629 27.805 1.00 91.50 85 LEU A C 1
ATOM 700 O O . LEU A 1 85 ? -12.634 10.293 28.990 1.00 91.50 85 LEU A O 1
ATOM 704 N N . GLU A 1 86 ? -13.599 11.344 27.255 1.00 91.50 86 GLU A N 1
ATOM 705 C CA . GLU A 1 86 ? -14.780 11.810 27.995 1.00 91.50 86 GLU A CA 1
ATOM 706 C C . GLU A 1 86 ? -15.587 10.647 28.586 1.00 91.50 86 GLU A C 1
ATOM 708 O O . GLU A 1 86 ? -15.933 10.676 29.771 1.00 91.50 86 GLU A O 1
ATOM 713 N N . ARG A 1 87 ? -15.824 9.581 27.806 1.00 90.81 87 ARG A N 1
ATOM 714 C CA . ARG A 1 87 ? -16.485 8.360 28.305 1.00 90.81 87 ARG A CA 1
ATOM 715 C C . ARG A 1 87 ? -15.727 7.727 29.470 1.00 90.81 87 ARG A C 1
ATOM 717 O O . ARG A 1 87 ? -16.344 7.303 30.446 1.00 90.81 87 ARG A O 1
ATOM 724 N N . THR A 1 88 ? -14.400 7.682 29.385 1.00 90.25 88 THR A N 1
ATOM 725 C CA . THR A 1 88 ? -13.549 7.101 30.433 1.00 90.25 88 THR A CA 1
ATOM 726 C C . THR A 1 88 ? -13.609 7.925 31.719 1.00 90.25 88 THR A C 1
ATOM 728 O O . THR A 1 88 ? -13.751 7.372 32.812 1.00 90.25 88 THR A O 1
ATOM 731 N N . ILE A 1 89 ? -13.565 9.255 31.600 1.00 92.31 89 ILE A N 1
ATOM 732 C CA . ILE A 1 89 ? -13.679 10.168 32.743 1.00 92.31 89 ILE A CA 1
ATOM 733 C C . ILE A 1 89 ? -15.033 9.986 33.441 1.00 92.31 89 ILE A C 1
ATOM 735 O O . ILE A 1 89 ? -15.074 9.854 34.666 1.00 92.31 89 ILE A O 1
ATOM 739 N N . GLN A 1 90 ? -16.127 9.907 32.681 1.00 89.75 90 GLN A N 1
ATOM 740 C CA . GLN A 1 90 ? -17.467 9.688 33.237 1.00 89.75 90 GLN A CA 1
ATOM 741 C C . GLN A 1 90 ? -17.579 8.337 33.957 1.00 89.75 90 GLN A C 1
ATOM 743 O O . GLN A 1 90 ? -18.070 8.280 35.086 1.00 89.75 90 GLN A O 1
ATOM 748 N N . ALA A 1 91 ? -17.073 7.256 33.354 1.00 84.94 91 ALA A N 1
ATOM 749 C CA . ALA A 1 91 ? -17.074 5.932 33.978 1.00 84.94 91 ALA A CA 1
ATOM 750 C C . ALA A 1 91 ? -16.319 5.928 35.320 1.00 84.94 91 ALA A C 1
ATOM 752 O O . ALA A 1 91 ? -16.796 5.367 36.310 1.00 84.94 91 ALA A O 1
ATOM 753 N N . ASN A 1 92 ? -15.175 6.613 35.384 1.00 87.25 92 ASN A N 1
ATOM 754 C CA . ASN A 1 92 ? -14.378 6.720 36.604 1.00 87.25 92 ASN A CA 1
ATOM 755 C C . ASN A 1 92 ? -15.075 7.535 37.706 1.00 87.25 92 ASN A C 1
ATOM 757 O O . ASN A 1 92 ? -14.968 7.173 38.877 1.00 87.25 92 ASN A O 1
ATOM 761 N N . GLN A 1 93 ? -15.818 8.590 37.357 1.00 80.06 93 GLN A N 1
ATOM 762 C CA . GLN A 1 93 ? -16.603 9.373 38.323 1.00 80.06 93 GLN A CA 1
ATOM 763 C C . GLN A 1 93 ? -17.767 8.563 38.910 1.00 80.06 93 GLN A C 1
ATOM 765 O O . GLN A 1 93 ? -17.974 8.571 40.123 1.00 80.06 93 GLN A O 1
ATOM 770 N N . VAL A 1 94 ? -18.485 7.802 38.075 1.00 77.88 94 VAL A N 1
ATOM 771 C CA . VAL A 1 94 ? -19.582 6.924 38.526 1.00 77.88 94 VAL A CA 1
ATOM 772 C C . VAL A 1 94 ? -19.071 5.849 39.489 1.00 77.88 94 VAL A C 1
ATOM 774 O O . VAL A 1 94 ? -19.722 5.549 40.489 1.00 77.88 94 VAL A O 1
ATOM 777 N N . ASN A 1 95 ? -17.894 5.282 39.219 1.00 73.12 95 ASN A N 1
ATOM 778 C CA . ASN A 1 95 ? -17.289 4.281 40.097 1.00 73.12 95 ASN A CA 1
ATOM 779 C C . ASN A 1 95 ? -16.863 4.873 41.451 1.00 73.12 95 ASN A C 1
ATOM 781 O O . ASN A 1 95 ? -17.060 4.225 42.477 1.00 73.12 95 ASN A O 1
ATOM 785 N N . GLN A 1 96 ? -16.343 6.104 41.475 1.00 66.38 96 GLN A N 1
ATOM 786 C CA . GLN A 1 96 ? -16.005 6.800 42.723 1.00 66.38 96 GLN A CA 1
ATOM 787 C C . GLN A 1 96 ? -17.249 7.128 43.559 1.00 66.38 96 GLN A C 1
ATOM 789 O O . GLN A 1 96 ? -17.242 6.875 44.764 1.00 66.38 96 GLN A O 1
ATOM 794 N N . ALA A 1 97 ? -18.330 7.605 42.931 1.00 65.62 97 ALA A N 1
ATOM 795 C CA . ALA A 1 97 ? -19.594 7.902 43.613 1.00 65.62 97 ALA A CA 1
ATOM 796 C C . ALA A 1 9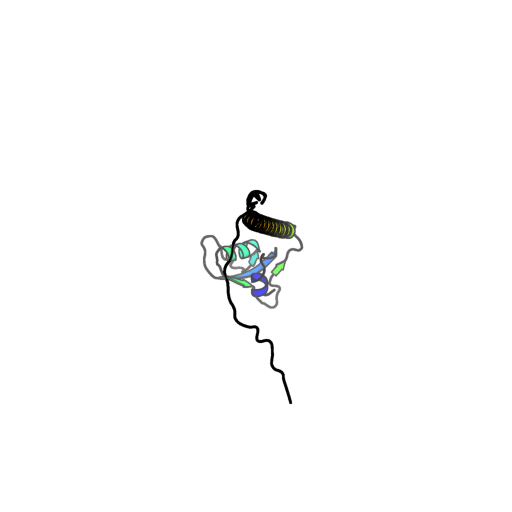7 ? -20.197 6.654 44.285 1.00 65.62 97 ALA A C 1
ATOM 798 O O . ALA A 1 97 ? -20.575 6.685 45.455 1.00 65.62 97 ALA A O 1
ATOM 799 N N . LYS A 1 98 ? -20.180 5.507 43.592 1.00 63.69 98 LYS A N 1
ATOM 800 C CA . LYS A 1 98 ? -20.651 4.226 44.147 1.00 63.69 98 LYS A CA 1
ATOM 801 C C . LYS A 1 98 ? -19.819 3.741 45.340 1.00 63.69 98 LYS A C 1
ATOM 803 O O . LYS A 1 98 ? -20.359 3.099 46.236 1.00 63.69 98 LYS A O 1
ATOM 808 N N . GLN A 1 99 ? -18.519 4.042 45.371 1.00 59.34 99 GLN A N 1
ATOM 809 C CA . GLN A 1 99 ? -17.651 3.711 46.508 1.00 59.34 99 GLN A CA 1
ATOM 810 C C . GLN A 1 99 ? -17.875 4.632 47.716 1.00 59.34 99 GLN A C 1
ATOM 812 O O . GLN A 1 99 ? -17.653 4.201 48.846 1.00 59.34 99 GLN A O 1
ATOM 817 N N . THR A 1 100 ? -18.311 5.878 47.501 1.00 57.41 100 THR A N 1
ATOM 818 C CA . THR A 1 100 ? -18.596 6.832 48.588 1.00 57.41 100 THR A CA 1
ATOM 819 C C . THR A 1 100 ? -19.962 6.581 49.227 1.00 57.41 100 THR A C 1
ATOM 821 O O . THR A 1 100 ? -20.096 6.698 50.442 1.00 57.41 100 THR A O 1
ATOM 824 N N . GLU A 1 101 ? -20.959 6.150 48.451 1.00 57.47 101 GLU A N 1
ATOM 825 C CA . GLU A 1 101 ? -22.280 5.765 48.975 1.00 57.47 101 GLU A CA 1
ATOM 826 C C . GLU A 1 101 ? -22.232 4.513 49.869 1.00 57.47 101 GLU A C 1
ATOM 828 O O . GLU A 1 101 ? -22.986 4.419 50.834 1.00 57.47 101 GLU A O 1
ATOM 833 N N . GLN A 1 102 ? -21.304 3.583 49.617 1.00 56.75 102 GLN A N 1
ATOM 834 C CA . GLN A 1 102 ? -21.098 2.392 50.458 1.00 56.75 102 GLN A CA 1
ATOM 835 C C . GLN A 1 102 ? -20.356 2.676 51.779 1.00 56.75 102 GLN A C 1
ATOM 837 O O . GLN A 1 102 ? -20.249 1.781 52.614 1.00 56.75 102 GLN A O 1
ATOM 842 N N . GLN A 1 103 ? -19.848 3.897 51.985 1.00 53.28 103 GLN A N 1
ATOM 843 C CA . GLN A 1 103 ? -19.055 4.285 53.162 1.00 53.28 103 GLN A CA 1
ATOM 844 C C . GLN A 1 103 ? -19.786 5.232 54.132 1.00 53.28 103 GLN A C 1
ATOM 846 O O . GLN A 1 103 ? -19.155 5.770 55.041 1.00 53.28 103 GLN A O 1
ATOM 851 N N . GLN A 1 104 ? -21.101 5.449 53.996 1.00 47.28 104 GLN A N 1
ATOM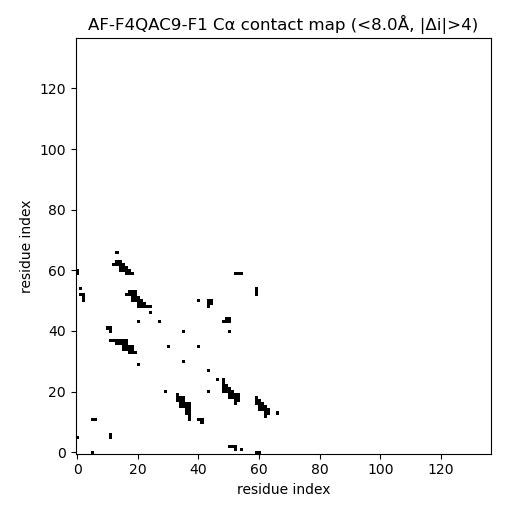 852 C CA . GLN A 1 104 ? -21.831 6.260 54.980 1.00 47.28 104 GLN A CA 1
ATOM 853 C C . GLN A 1 104 ? -22.053 5.486 56.300 1.00 47.28 104 GLN A C 1
ATOM 855 O O . GLN A 1 104 ? -22.601 4.382 5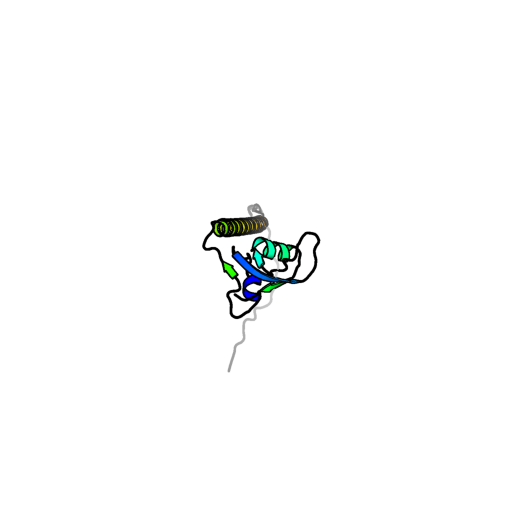6.266 1.00 47.28 104 GLN A O 1
ATOM 860 N N . PRO A 1 105 ? -21.657 6.029 57.472 1.00 49.06 105 PRO A N 1
ATOM 861 C CA . PRO A 1 105 ? -21.891 5.383 58.759 1.00 49.06 105 PRO A CA 1
ATOM 862 C C . PRO A 1 105 ? -23.369 5.472 59.165 1.00 49.06 105 PRO A C 1
ATOM 864 O O . PRO A 1 105 ? -23.990 6.532 59.099 1.00 49.06 105 PRO A O 1
ATOM 867 N N . ILE A 1 106 ? -23.922 4.349 59.628 1.00 51.59 106 ILE A N 1
ATOM 868 C CA . ILE A 1 106 ? -25.243 4.263 60.261 1.00 51.59 106 ILE A CA 1
ATOM 869 C C . ILE A 1 106 ? -25.208 5.132 61.527 1.00 51.59 106 ILE A C 1
ATOM 871 O O . ILE A 1 106 ? -24.474 4.821 62.466 1.00 51.59 106 ILE A O 1
ATOM 875 N N . MET A 1 107 ? -25.971 6.228 61.564 1.00 43.88 107 MET A N 1
ATOM 876 C CA . MET A 1 107 ? -26.129 7.033 62.779 1.00 43.88 107 MET A CA 1
ATOM 877 C C . MET A 1 107 ? -26.938 6.226 63.800 1.00 43.88 107 MET A C 1
ATOM 879 O O . MET A 1 107 ? -28.131 6.004 63.614 1.00 43.88 107 MET A O 1
ATOM 883 N N . VAL A 1 108 ? -26.279 5.740 64.852 1.00 45.94 108 VAL A N 1
ATOM 884 C CA . VAL A 1 108 ? -26.940 5.129 66.011 1.00 45.94 108 VAL A CA 1
ATOM 885 C C . VAL A 1 108 ? -27.361 6.235 66.979 1.00 45.94 108 VAL A C 1
ATOM 887 O O . VAL A 1 108 ? -26.511 6.934 67.529 1.00 45.94 108 VAL A O 1
ATOM 890 N N . ASP A 1 109 ? -28.669 6.407 67.176 1.00 45.31 109 ASP A N 1
ATOM 891 C CA . ASP A 1 109 ? -29.220 7.316 68.185 1.00 45.31 109 ASP A CA 1
ATOM 892 C C . ASP A 1 109 ? -28.709 6.922 69.584 1.00 45.31 109 ASP A C 1
ATOM 894 O O . ASP A 1 109 ? -28.923 5.803 70.057 1.00 45.31 109 ASP A O 1
ATOM 898 N N . GLN A 1 110 ? -28.002 7.835 70.254 1.00 46.19 110 GLN A N 1
ATOM 899 C CA . GLN A 1 110 ? -27.518 7.646 71.623 1.00 46.19 110 GLN A CA 1
ATOM 900 C C . GLN A 1 110 ? -28.669 7.836 72.622 1.00 46.19 110 GLN A C 1
ATOM 902 O O . GLN A 1 110 ? -29.195 8.935 72.784 1.00 46.19 110 GLN A 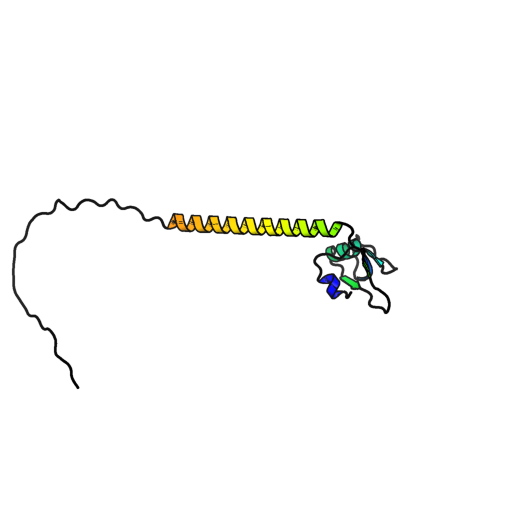O 1
ATOM 907 N N . ILE A 1 111 ? -29.030 6.765 73.332 1.00 41.22 111 ILE A N 1
ATOM 908 C CA . ILE A 1 111 ? -29.892 6.812 74.520 1.00 41.22 111 ILE A CA 1
ATOM 909 C C . ILE A 1 111 ? -29.095 7.473 75.662 1.00 41.22 111 ILE A C 1
ATOM 911 O O . ILE A 1 111 ? -27.983 7.044 75.971 1.00 41.22 111 ILE A O 1
ATOM 915 N N . LEU A 1 112 ? -29.649 8.525 76.276 1.00 44.91 112 LEU A N 1
ATOM 916 C CA . LEU A 1 112 ? -29.025 9.265 77.382 1.00 44.91 112 LEU A CA 1
ATOM 917 C C . LEU A 1 112 ? -28.888 8.383 78.645 1.00 44.91 112 LEU A C 1
ATOM 919 O O . LEU A 1 112 ? -29.876 7.786 79.074 1.00 44.91 112 LEU A O 1
ATOM 923 N N . PRO A 1 113 ? -27.704 8.314 79.282 1.00 47.88 113 PRO A N 1
ATOM 924 C CA . PRO A 1 113 ? -27.477 7.474 80.452 1.00 47.88 113 PRO A CA 1
ATOM 925 C C . PRO A 1 113 ? -27.878 8.225 81.725 1.00 47.88 113 PRO A C 1
ATOM 927 O O . PRO A 1 113 ? -27.041 8.904 82.310 1.00 47.88 113 PRO A O 1
ATOM 930 N N . ASN A 1 114 ? -29.140 8.136 82.158 1.00 42.25 114 ASN A N 1
ATOM 931 C CA . ASN A 1 114 ? -29.538 8.782 83.418 1.00 42.25 114 ASN A CA 1
ATOM 932 C C . ASN A 1 114 ? -30.413 7.969 84.387 1.00 42.25 114 ASN A C 1
ATOM 934 O O . ASN A 1 114 ? -30.830 8.534 85.388 1.00 42.25 114 ASN A O 1
ATOM 938 N N . ASP A 1 115 ? -30.606 6.660 84.186 1.00 46.56 115 ASP A N 1
ATOM 939 C CA . ASP A 1 115 ? -31.539 5.873 85.022 1.00 46.56 115 ASP A CA 1
ATOM 940 C C . ASP A 1 115 ? -30.937 4.670 85.779 1.00 46.56 115 ASP A C 1
ATOM 942 O O . ASP A 1 115 ? -31.651 3.719 86.088 1.00 46.56 115 ASP A O 1
ATOM 946 N N . LEU A 1 116 ? -29.652 4.671 86.155 1.00 44.62 116 LEU A N 1
ATOM 947 C CA . LEU A 1 116 ? -29.117 3.617 87.040 1.00 44.62 116 LEU A CA 1
ATOM 948 C C . LEU A 1 116 ? -28.311 4.192 88.210 1.00 44.62 116 LEU A C 1
ATOM 950 O O . LEU A 1 116 ? -27.081 4.194 88.212 1.00 44.62 116 LEU A O 1
ATOM 954 N N . ILE A 1 117 ? -29.039 4.650 89.230 1.00 42.00 117 ILE A N 1
ATOM 955 C CA . ILE A 1 117 ? -28.526 4.831 90.590 1.00 42.00 117 ILE A CA 1
ATOM 956 C C . ILE A 1 117 ? -28.897 3.598 91.438 1.00 42.00 117 ILE A C 1
ATOM 958 O O . ILE A 1 117 ? -30.047 3.174 91.459 1.00 42.00 117 ILE A O 1
ATOM 962 N N . GLU A 1 118 ? -27.880 3.114 92.164 1.00 43.50 118 GLU A N 1
ATOM 963 C CA . GLU A 1 118 ? -27.889 2.317 93.408 1.00 43.50 118 GLU A CA 1
ATOM 964 C C . GLU A 1 118 ? -28.172 0.801 93.380 1.00 43.50 118 GLU A C 1
ATOM 966 O O . GLU A 1 118 ? -29.300 0.352 93.237 1.00 43.50 118 GLU A O 1
ATOM 971 N N . MET A 1 119 ? -27.142 -0.000 93.712 1.00 36.00 119 MET A N 1
ATOM 972 C CA . MET A 1 119 ? -26.975 -0.573 95.067 1.00 36.00 119 MET A CA 1
ATOM 973 C C . MET A 1 119 ? -25.648 -1.360 95.199 1.00 36.00 119 MET A C 1
ATOM 975 O O . MET A 1 119 ? -25.392 -2.301 94.454 1.00 36.00 119 MET A O 1
ATOM 979 N N . VAL A 1 120 ? -24.820 -1.012 96.192 1.00 41.69 120 VAL A N 1
ATOM 980 C CA . VAL A 1 120 ? -23.645 -1.779 96.676 1.00 41.69 120 VAL A CA 1
ATOM 981 C C . VAL A 1 120 ? -23.958 -2.202 98.120 1.00 41.69 120 VAL A C 1
ATOM 983 O O . VAL A 1 120 ? -24.469 -1.357 98.857 1.00 41.69 120 VAL A O 1
ATOM 986 N N . PRO A 1 121 ? -23.686 -3.452 98.571 1.00 46.19 121 PRO A N 1
ATOM 987 C CA . PRO A 1 121 ? -22.558 -3.621 99.506 1.00 46.19 121 PRO A CA 1
ATOM 988 C C . PRO A 1 121 ? -21.818 -4.987 99.533 1.00 46.19 121 PRO A C 1
ATOM 990 O O . PRO A 1 121 ? -22.415 -6.049 99.641 1.00 46.19 121 PRO A O 1
ATOM 993 N N . ARG A 1 122 ? -20.479 -4.856 99.592 1.00 38.22 122 ARG A N 1
ATOM 994 C CA . ARG A 1 122 ? -19.471 -5.449 100.516 1.00 38.22 122 ARG A CA 1
ATOM 995 C C . ARG A 1 122 ? -19.353 -6.971 100.729 1.00 38.22 122 ARG A C 1
ATOM 997 O O . ARG A 1 122 ? -20.214 -7.590 101.338 1.00 38.22 122 ARG A O 1
ATOM 1004 N N . ASN A 1 123 ? -18.150 -7.493 100.442 1.00 36.03 123 ASN A N 1
ATOM 1005 C CA . ASN A 1 123 ? -17.162 -8.099 101.373 1.00 36.03 123 ASN A CA 1
ATOM 1006 C C . ASN A 1 123 ? -16.124 -8.901 100.549 1.00 36.03 123 ASN A C 1
ATOM 1008 O O . ASN A 1 123 ? -16.495 -9.459 99.529 1.00 36.03 123 ASN A O 1
ATOM 1012 N N . ASN A 1 124 ? -14.865 -9.145 100.909 1.00 33.22 124 ASN A N 1
ATOM 1013 C CA . ASN A 1 124 ? -13.811 -8.514 101.708 1.00 33.22 124 ASN A CA 1
ATOM 1014 C C . ASN A 1 124 ? -12.555 -9.403 101.451 1.00 33.22 124 ASN A C 1
ATOM 1016 O O . ASN A 1 124 ? -12.724 -10.600 101.235 1.00 33.22 124 ASN A O 1
ATOM 1020 N N . LEU A 1 125 ? -11.343 -8.842 101.579 1.00 35.25 125 LEU A N 1
ATOM 1021 C CA . LEU A 1 125 ? -10.044 -9.517 101.837 1.00 35.25 125 LEU A CA 1
ATOM 1022 C C . LEU A 1 125 ? -9.096 -9.920 100.667 1.00 35.25 125 LEU A C 1
ATOM 1024 O O . LEU A 1 125 ? -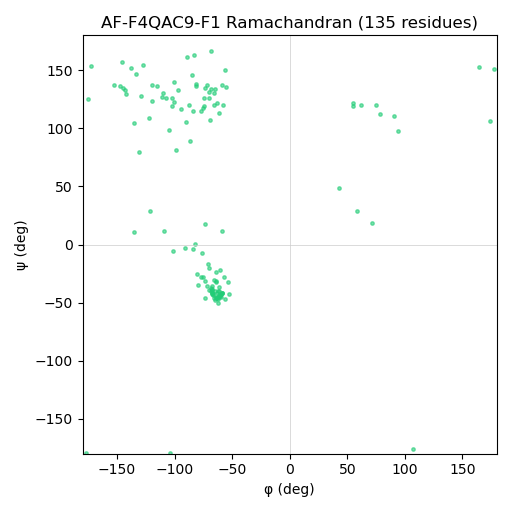9.162 -11.005 100.105 1.00 35.25 125 LEU A O 1
ATOM 1028 N N . THR A 1 126 ? -8.113 -9.022 100.463 1.00 33.78 126 THR A N 1
ATOM 1029 C CA . THR A 1 126 ? -6.634 -9.213 100.519 1.00 33.78 126 THR A CA 1
ATOM 1030 C C . THR A 1 126 ? -5.911 -10.171 99.564 1.00 33.78 126 THR A C 1
ATOM 1032 O O . THR A 1 126 ? -6.033 -11.380 99.702 1.00 33.78 126 THR A O 1
ATOM 1035 N N . ALA A 1 127 ? -4.979 -9.629 98.762 1.00 35.00 127 ALA A N 1
ATOM 1036 C CA . ALA A 1 127 ? -3.514 -9.743 98.956 1.00 35.00 127 ALA A CA 1
ATOM 1037 C C . ALA A 1 127 ? -2.779 -9.118 97.742 1.00 35.00 127 ALA A C 1
ATOM 1039 O O . ALA A 1 127 ? -2.951 -9.552 96.611 1.00 35.00 127 ALA A O 1
ATOM 1040 N N . THR A 1 128 ? -2.196 -7.931 97.936 1.00 35.03 128 THR A N 1
ATOM 1041 C CA . THR A 1 128 ? -0.742 -7.630 97.930 1.00 35.03 128 THR A CA 1
ATOM 1042 C C . THR A 1 128 ? -0.163 -7.243 96.569 1.00 35.03 128 THR A C 1
ATOM 1044 O O . THR A 1 128 ? -0.030 -8.048 95.657 1.00 35.03 128 THR A O 1
ATOM 1047 N N . ASN A 1 129 ? 0.194 -5.958 96.503 1.00 38.19 129 ASN A N 1
ATOM 1048 C CA . ASN A 1 129 ? 1.047 -5.325 95.508 1.00 38.19 129 ASN A CA 1
ATOM 1049 C C . ASN A 1 129 ? 2.428 -5.987 95.485 1.00 38.19 129 ASN A C 1
ATOM 1051 O O . ASN A 1 129 ? 3.017 -6.127 96.551 1.00 38.19 129 ASN A O 1
ATOM 1055 N N . ASP A 1 130 ? 2.977 -6.236 94.297 1.00 39.88 130 ASP A N 1
ATOM 1056 C CA . ASP A 1 130 ? 4.424 -6.337 94.099 1.00 39.88 130 ASP A CA 1
ATOM 1057 C C . ASP A 1 130 ? 4.817 -5.556 92.839 1.00 39.88 130 ASP A C 1
ATOM 1059 O O . ASP A 1 130 ? 4.554 -5.947 91.701 1.00 39.88 130 ASP A O 1
ATOM 1063 N N . PHE A 1 131 ? 5.411 -4.390 93.082 1.00 35.38 131 PHE A N 1
ATOM 1064 C CA . PHE A 1 131 ? 5.990 -3.479 92.105 1.00 35.38 131 PHE A CA 1
ATOM 1065 C C . PHE A 1 131 ? 7.516 -3.697 92.130 1.00 35.38 131 PHE A C 1
ATOM 1067 O O . PHE A 1 131 ? 8.128 -3.549 93.179 1.00 35.38 131 PHE A O 1
ATOM 1074 N N . VAL A 1 132 ? 8.094 -4.031 90.970 1.00 38.72 132 VAL A N 1
ATOM 1075 C CA . VAL A 1 132 ? 9.466 -3.723 90.494 1.00 38.72 132 VAL A CA 1
ATOM 1076 C C . VAL A 1 132 ? 10.683 -4.124 91.367 1.00 38.72 132 VAL A C 1
ATOM 1078 O O . VAL A 1 132 ? 10.945 -3.553 92.419 1.00 38.72 132 VAL A O 1
ATOM 1081 N N . LYS A 1 133 ? 11.554 -4.979 90.805 1.00 40.31 133 LYS A N 1
ATOM 1082 C CA . LYS A 1 133 ? 13.025 -4.948 90.995 1.00 40.31 133 LYS A CA 1
ATOM 1083 C C . LYS A 1 133 ? 13.658 -4.811 89.605 1.00 40.31 133 LYS A C 1
ATOM 1085 O O . LYS A 1 133 ? 13.341 -5.607 88.730 1.00 40.31 133 LYS A O 1
ATOM 1090 N N . GLU A 1 134 ? 14.242 -3.672 89.249 1.00 39.50 134 GLU A N 1
ATOM 1091 C CA . GLU A 1 134 ? 15.601 -3.184 89.553 1.00 39.50 134 GLU A CA 1
ATOM 1092 C C . GLU A 1 134 ? 16.706 -3.894 88.737 1.00 39.50 134 GLU A C 1
ATOM 1094 O O . GLU A 1 134 ? 16.856 -5.113 88.768 1.00 39.50 134 GLU A O 1
ATOM 1099 N N . TYR A 1 135 ? 17.422 -3.066 87.967 1.00 39.47 135 TYR A N 1
ATOM 1100 C CA . TYR A 1 135 ? 18.552 -3.333 87.068 1.00 39.47 135 TYR A CA 1
ATOM 1101 C C . TYR A 1 135 ? 19.813 -3.738 87.869 1.00 39.47 135 TYR A C 1
ATOM 1103 O O . TYR A 1 135 ? 19.868 -3.516 89.075 1.00 39.47 135 TYR A O 1
ATOM 1111 N N . SER A 1 136 ? 20.888 -4.278 87.283 1.00 35.53 136 SER A N 1
ATOM 1112 C CA . SER A 1 136 ? 22.007 -3.455 86.766 1.00 35.53 136 SER A CA 1
ATOM 1113 C C . SER A 1 136 ? 23.148 -4.318 86.204 1.00 35.53 136 SER A C 1
ATOM 1115 O O . SER A 1 136 ? 23.415 -5.406 86.716 1.00 35.53 136 SER A O 1
ATOM 1117 N N . LEU A 1 137 ? 23.873 -3.760 85.231 1.00 34.72 137 LEU A N 1
ATOM 1118 C CA . LEU A 1 137 ? 25.334 -3.638 85.294 1.00 34.72 137 LEU A CA 1
ATOM 1119 C C . LEU A 1 137 ? 25.665 -2.146 85.247 1.00 34.72 137 LEU A C 1
ATOM 1121 O O . LEU A 1 137 ? 24.994 -1.447 84.453 1.00 34.72 137 LEU A O 1
#